Protein AF-A0A1H7XRS4-F1 (afdb_monomer_lite)

pLDDT: mean 74.5, std 14.03, range [37.69, 87.44]

Organism: NCBI:txid315405

Secondary structure (DSSP, 8-state):
-------HHHHHHHHHHTT-SEEEEEEEETTEEEEEEEE-----------

Radius of gyration: 15.52 Å; chains: 1; bounding box: 39×30×37 Å

Sequence (50 aa):
MEASKITILDIFEIMAKKETDVVNLDFEYDGIPARIQCKLMTNLKAEWKE

Structure (mmCIF, N/CA/C/O backbone):
data_AF-A0A1H7XRS4-F1
#
_entry.id   AF-A0A1H7XRS4-F1
#
loop_
_atom_site.group_PDB
_atom_site.id
_atom_site.type_symbol
_atom_site.label_atom_id
_atom_site.label_alt_id
_atom_site.label_comp_id
_atom_site.label_asym_id
_atom_site.label_entity_id
_atom_site.label_seq_id
_atom_site.pdbx_PDB_ins_code
_atom_site.Cartn_x
_atom_site.Cartn_y
_atom_site.Cartn_z
_atom_site.occupancy
_atom_site.B_iso_or_equiv
_atom_site.auth_seq_id
_atom_site.auth_comp_id
_atom_site.auth_asym_id
_atom_site.auth_atom_id
_atom_site.pdbx_PDB_model_num
ATOM 1 N N . MET A 1 1 ? 8.368 -7.381 -18.889 1.00 42.03 1 MET A N 1
ATOM 2 C CA . MET A 1 1 ? 8.037 -7.641 -17.476 1.00 42.03 1 MET A CA 1
ATOM 3 C C . MET A 1 1 ? 6.588 -7.237 -17.309 1.00 42.03 1 MET A C 1
ATOM 5 O O . MET A 1 1 ? 6.265 -6.108 -17.657 1.00 42.03 1 MET A O 1
ATOM 9 N N . GLU A 1 2 ? 5.698 -8.159 -16.941 1.00 37.69 2 GLU A N 1
ATOM 10 C CA . GLU A 1 2 ? 4.312 -7.792 -16.630 1.00 37.69 2 GLU A CA 1
ATOM 11 C C . GLU A 1 2 ? 4.354 -6.826 -15.449 1.00 37.69 2 GLU A C 1
ATOM 13 O O . GLU A 1 2 ? 4.841 -7.180 -14.378 1.00 37.69 2 GLU A O 1
ATOM 18 N N . ALA A 1 3 ? 3.923 -5.583 -15.661 1.00 45.16 3 ALA A N 1
ATOM 19 C CA . ALA A 1 3 ? 3.739 -4.651 -14.566 1.00 45.16 3 ALA A CA 1
ATOM 20 C C . ALA A 1 3 ? 2.674 -5.263 -13.653 1.00 45.16 3 ALA A C 1
ATOM 22 O O . ALA A 1 3 ? 1.500 -5.319 -14.028 1.00 45.16 3 ALA A O 1
ATOM 23 N N . SER A 1 4 ? 3.100 -5.795 -12.503 1.00 57.53 4 SER A N 1
ATOM 24 C CA . SER A 1 4 ? 2.214 -6.362 -11.492 1.00 57.53 4 SER A CA 1
ATOM 25 C C . SER A 1 4 ? 1.086 -5.377 -11.238 1.00 57.53 4 SER A C 1
ATOM 27 O O . SER A 1 4 ? 1.299 -4.265 -10.753 1.00 57.53 4 SER A O 1
ATOM 29 N N . LYS A 1 5 ? -0.120 -5.765 -11.644 1.00 63.19 5 LYS A N 1
ATOM 30 C CA . LYS A 1 5 ? -1.297 -4.910 -11.588 1.00 63.19 5 LYS A CA 1
ATOM 31 C C . LYS A 1 5 ? -1.777 -4.874 -10.139 1.00 63.19 5 LYS A C 1
ATOM 33 O O . LYS A 1 5 ? -2.637 -5.655 -9.757 1.00 63.19 5 LYS A O 1
ATOM 38 N N . ILE A 1 6 ? -1.177 -4.008 -9.324 1.00 69.06 6 ILE A N 1
ATOM 39 C CA . ILE A 1 6 ? -1.645 -3.751 -7.960 1.00 69.06 6 ILE A CA 1
ATOM 40 C C . ILE A 1 6 ? -2.985 -3.028 -8.045 1.00 69.06 6 ILE A C 1
ATOM 42 O O . ILE A 1 6 ? -3.103 -1.976 -8.680 1.00 69.06 6 ILE A O 1
ATOM 46 N N . THR A 1 7 ? -4.012 -3.615 -7.436 1.00 75.81 7 THR A N 1
ATOM 47 C CA . THR A 1 7 ? -5.323 -2.983 -7.335 1.00 75.81 7 THR A CA 1
ATOM 48 C C . THR A 1 7 ? -5.389 -2.107 -6.089 1.00 75.81 7 THR A C 1
ATOM 50 O O . THR A 1 7 ? -4.622 -2.269 -5.142 1.00 75.81 7 THR A O 1
ATOM 53 N N . ILE A 1 8 ? -6.339 -1.172 -6.058 1.00 76.44 8 ILE A N 1
ATOM 54 C CA . ILE A 1 8 ? -6.572 -0.335 -4.872 1.00 76.44 8 ILE A CA 1
ATOM 55 C C . ILE A 1 8 ? -6.921 -1.202 -3.648 1.00 76.44 8 ILE A C 1
ATOM 57 O O . ILE A 1 8 ? -6.514 -0.870 -2.539 1.00 76.44 8 ILE A O 1
ATOM 61 N N . LEU A 1 9 ? -7.608 -2.334 -3.839 1.00 79.00 9 LEU A N 1
ATOM 62 C CA . LEU A 1 9 ? -7.940 -3.267 -2.757 1.00 79.00 9 LEU A CA 1
ATOM 63 C C . LEU A 1 9 ? -6.688 -3.874 -2.116 1.00 79.00 9 LEU A C 1
ATOM 65 O O . LEU A 1 9 ? -6.601 -3.898 -0.892 1.00 79.00 9 LEU A O 1
ATOM 69 N N . ASP A 1 10 ? -5.691 -4.258 -2.919 1.00 82.75 10 ASP A N 1
ATOM 70 C CA . ASP A 1 10 ? -4.412 -4.764 -2.405 1.00 82.75 10 ASP A CA 1
ATOM 71 C C . ASP A 1 10 ? -3.710 -3.714 -1.531 1.00 82.75 10 ASP A C 1
ATOM 73 O O . ASP A 1 10 ? -3.144 -4.033 -0.486 1.00 82.75 10 ASP A O 1
ATOM 77 N N . ILE A 1 11 ? -3.784 -2.437 -1.923 1.00 81.56 11 ILE A N 1
ATOM 78 C CA . ILE A 1 11 ? -3.216 -1.324 -1.150 1.00 81.56 11 ILE A CA 1
ATOM 79 C C . ILE A 1 11 ? -3.924 -1.203 0.203 1.00 81.56 11 ILE A C 1
ATOM 81 O O . ILE A 1 11 ? -3.253 -1.087 1.228 1.00 81.56 11 ILE A O 1
ATOM 85 N N . PHE A 1 12 ? -5.258 -1.279 0.224 1.00 81.81 12 PHE A N 1
ATOM 86 C CA . PHE A 1 12 ? -6.038 -1.252 1.464 1.00 81.81 12 PHE A CA 1
ATOM 87 C C . PHE A 1 12 ? -5.749 -2.454 2.366 1.00 81.81 12 PHE A C 1
ATOM 89 O O . PHE A 1 12 ? -5.614 -2.284 3.576 1.00 81.81 12 PHE A O 1
ATOM 96 N N . GLU A 1 13 ? -5.599 -3.655 1.806 1.00 84.81 13 GLU A N 1
ATOM 97 C CA . GLU A 1 13 ? -5.204 -4.832 2.580 1.00 84.81 13 GLU A CA 1
ATOM 98 C C . GLU A 1 13 ? -3.809 -4.677 3.191 1.00 84.81 13 GLU A C 1
ATOM 100 O O . GLU A 1 13 ? -3.598 -5.050 4.344 1.00 84.81 13 GLU A O 1
ATOM 105 N N . ILE A 1 14 ? -2.852 -4.116 2.446 1.00 84.44 14 ILE A N 1
ATOM 106 C CA . ILE A 1 14 ? -1.501 -3.844 2.953 1.00 84.44 14 ILE A CA 1
ATOM 107 C C . ILE A 1 14 ? -1.549 -2.798 4.071 1.00 84.44 14 ILE A C 1
ATOM 109 O O . ILE A 1 14 ? -0.896 -2.990 5.096 1.00 84.44 14 ILE A O 1
ATOM 113 N N . MET A 1 15 ? -2.326 -1.725 3.893 1.00 85.94 15 MET A N 1
ATOM 114 C CA . MET A 1 15 ? -2.539 -0.687 4.909 1.00 85.94 15 MET A CA 1
ATOM 115 C C . MET A 1 15 ? -3.130 -1.276 6.191 1.00 85.94 15 MET A C 1
ATOM 117 O O . MET A 1 15 ? -2.588 -1.056 7.271 1.00 85.94 15 MET A O 1
ATOM 121 N N . ALA A 1 16 ? -4.178 -2.095 6.068 1.00 85.12 16 ALA A N 1
ATOM 122 C CA . ALA A 1 16 ? -4.824 -2.751 7.200 1.00 85.12 16 ALA A CA 1
ATOM 123 C C . ALA A 1 16 ? -3.894 -3.756 7.900 1.00 85.12 16 ALA A C 1
ATOM 125 O O . ALA A 1 16 ? -3.784 -3.737 9.121 1.00 85.12 16 ALA A O 1
ATOM 126 N N . LYS A 1 17 ? -3.176 -4.603 7.147 1.00 87.44 17 LYS A N 1
ATOM 127 C CA . LYS A 1 17 ? -2.236 -5.595 7.708 1.00 87.44 17 LYS A CA 1
ATOM 128 C C . LYS A 1 17 ? -1.052 -4.961 8.429 1.00 87.44 17 LYS A C 1
ATOM 130 O O . LYS A 1 17 ? -0.526 -5.558 9.361 1.00 87.44 17 LYS A O 1
ATOM 135 N N . LYS A 1 18 ? -0.583 -3.807 7.952 1.00 85.38 18 LYS A N 1
ATOM 136 C CA . LYS A 1 18 ? 0.563 -3.093 8.528 1.00 85.38 18 LYS A CA 1
ATOM 137 C C . LYS A 1 18 ? 0.158 -2.006 9.521 1.00 85.38 18 LYS A C 1
ATOM 139 O O . LYS A 1 18 ? 1.048 -1.313 10.002 1.00 85.38 18 LYS A O 1
ATOM 144 N N . GLU A 1 19 ? -1.143 -1.842 9.774 1.00 83.38 19 GLU A N 1
ATOM 145 C CA . GLU A 1 19 ? -1.705 -0.773 10.608 1.00 83.38 19 GLU A CA 1
ATOM 146 C C . GLU A 1 19 ? -1.092 0.594 10.259 1.00 83.38 19 GLU A C 1
ATOM 148 O O . GLU A 1 19 ? -0.606 1.334 11.112 1.00 83.38 19 GLU A O 1
ATOM 153 N N . THR A 1 20 ? -1.042 0.899 8.959 1.00 83.69 20 THR A N 1
ATOM 154 C CA . THR A 1 20 ? -0.415 2.117 8.448 1.00 83.69 20 THR A CA 1
ATOM 155 C C . THR A 1 20 ? -1.305 2.818 7.441 1.00 83.69 20 THR A C 1
ATOM 157 O O . THR A 1 20 ? -1.870 2.201 6.541 1.00 83.69 20 THR A O 1
ATOM 160 N N . ASP A 1 21 ? -1.362 4.139 7.550 1.00 83.31 21 ASP A N 1
ATOM 161 C CA . ASP A 1 21 ? -2.077 4.988 6.604 1.00 83.31 21 ASP A CA 1
ATOM 162 C C . ASP A 1 21 ? -1.234 5.337 5.373 1.00 83.31 21 ASP A C 1
ATOM 164 O O . ASP A 1 21 ? -1.717 6.034 4.486 1.00 83.31 21 ASP A O 1
ATOM 168 N N . VAL A 1 22 ? 0.035 4.915 5.299 1.00 84.88 22 VAL A N 1
ATOM 169 C CA . VAL A 1 22 ? 0.941 5.279 4.200 1.00 84.88 22 VAL A CA 1
ATOM 170 C C . VAL A 1 22 ? 1.587 4.043 3.588 1.00 84.88 22 VAL A C 1
ATOM 172 O O . VAL A 1 22 ? 2.281 3.282 4.257 1.00 84.88 22 VAL A O 1
ATOM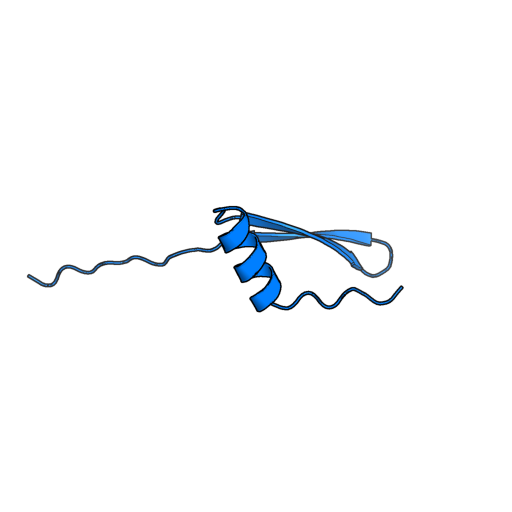 175 N N . VAL A 1 23 ? 1.431 3.885 2.274 1.00 85.62 23 VAL A N 1
ATOM 176 C CA . VAL A 1 23 ? 2.085 2.836 1.483 1.00 85.62 23 VAL A CA 1
ATOM 177 C C . VAL A 1 23 ? 2.885 3.476 0.355 1.00 85.62 23 VAL A C 1
ATOM 179 O O . VAL A 1 23 ? 2.401 4.369 -0.335 1.00 85.62 23 VAL A O 1
ATOM 182 N N . ASN A 1 24 ? 4.117 3.008 0.163 1.00 86.75 24 ASN A N 1
ATOM 183 C CA . ASN A 1 24 ? 4.951 3.365 -0.981 1.00 86.75 24 ASN A CA 1
ATOM 184 C C . ASN A 1 24 ? 5.004 2.169 -1.933 1.00 86.75 24 ASN A C 1
ATOM 186 O O . ASN A 1 24 ? 5.318 1.059 -1.507 1.00 86.75 24 ASN A O 1
ATOM 190 N N . LEU A 1 25 ? 4.681 2.407 -3.199 1.00 83.44 25 LEU A N 1
ATOM 191 C CA . LEU A 1 25 ? 4.693 1.426 -4.275 1.00 83.44 25 LEU A CA 1
ATOM 192 C C . LEU A 1 25 ? 5.785 1.818 -5.263 1.00 83.44 25 LEU A C 1
ATOM 194 O O . LEU A 1 25 ? 5.703 2.877 -5.886 1.00 83.44 25 LEU A O 1
ATOM 198 N N . ASP A 1 26 ? 6.802 0.976 -5.386 1.00 85.06 26 ASP A N 1
ATOM 199 C CA . ASP A 1 26 ? 7.855 1.120 -6.385 1.00 85.06 26 ASP A CA 1
ATOM 200 C C . ASP A 1 26 ? 7.432 0.394 -7.672 1.00 85.06 26 ASP A C 1
ATOM 202 O O . ASP A 1 26 ? 6.990 -0.755 -7.632 1.00 85.06 26 ASP A O 1
ATOM 206 N N . PHE A 1 27 ? 7.544 1.066 -8.815 1.00 80.38 27 PHE A N 1
ATOM 207 C CA . PHE A 1 27 ? 7.251 0.501 -10.131 1.00 80.38 27 PHE A CA 1
ATOM 208 C C . PHE A 1 27 ? 8.199 1.076 -11.181 1.00 80.38 27 PHE A C 1
ATOM 210 O O . PHE A 1 27 ? 8.757 2.158 -11.022 1.00 80.38 27 PHE A O 1
ATOM 217 N N . GLU A 1 28 ? 8.385 0.345 -12.271 1.00 81.56 28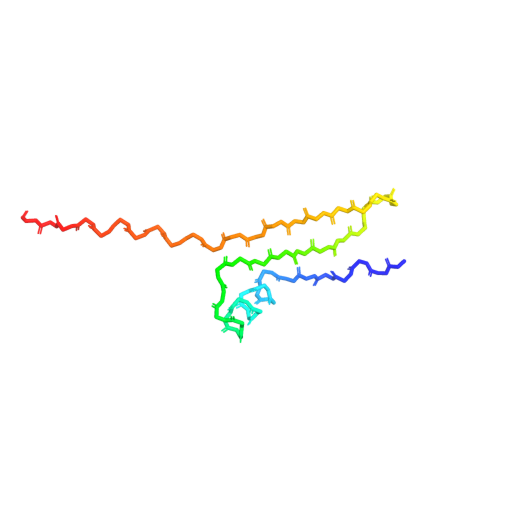 GLU A N 1
ATOM 218 C CA . GLU A 1 28 ? 9.182 0.791 -13.408 1.00 81.56 28 GLU A CA 1
ATOM 219 C C . GLU A 1 28 ? 8.236 1.202 -14.537 1.00 81.56 28 GLU A C 1
ATOM 221 O O . GLU A 1 28 ? 7.375 0.421 -14.949 1.00 81.56 28 GLU A O 1
ATOM 226 N N . TYR A 1 29 ? 8.373 2.435 -15.019 1.00 76.25 29 TYR A N 1
ATOM 227 C CA . TYR A 1 29 ? 7.632 2.932 -16.174 1.00 76.25 29 TYR A CA 1
ATOM 228 C C . TYR A 1 29 ? 8.625 3.434 -17.216 1.00 76.25 29 TYR A C 1
ATOM 230 O O . TYR A 1 29 ? 9.389 4.354 -16.945 1.00 76.25 29 TYR A O 1
ATOM 238 N N . ASP A 1 30 ? 8.627 2.812 -18.396 1.00 83.81 30 ASP A N 1
ATOM 239 C CA . ASP A 1 30 ? 9.523 3.169 -19.506 1.00 83.81 30 ASP A CA 1
ATOM 240 C C . ASP A 1 30 ? 11.025 3.141 -19.126 1.00 83.81 30 ASP A C 1
ATOM 242 O O . ASP A 1 30 ? 11.820 3.971 -19.556 1.00 83.8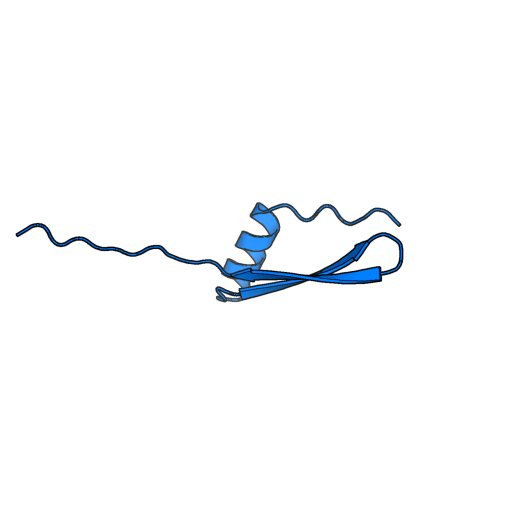1 30 ASP A O 1
ATOM 246 N N . GLY A 1 31 ? 11.424 2.200 -18.257 1.00 81.88 31 GLY A N 1
ATOM 247 C CA . GLY A 1 31 ? 12.799 2.085 -17.747 1.00 81.88 31 GLY A CA 1
ATOM 248 C C . GLY A 1 31 ? 13.178 3.124 -16.684 1.00 81.88 31 GLY A C 1
ATOM 249 O O . GLY A 1 31 ? 14.326 3.166 -16.242 1.00 81.88 31 GLY A O 1
ATOM 250 N N . ILE A 1 32 ? 12.226 3.957 -16.253 1.00 83.38 32 ILE A N 1
ATOM 251 C CA . ILE A 1 32 ? 12.410 4.929 -15.178 1.00 83.38 32 ILE A CA 1
ATOM 252 C C . ILE A 1 32 ? 11.847 4.327 -13.883 1.00 83.38 32 ILE A C 1
ATOM 254 O O . ILE A 1 32 ? 10.654 4.002 -13.830 1.00 83.38 32 ILE A O 1
ATOM 258 N N . PRO A 1 33 ? 12.661 4.190 -12.819 1.00 84.50 33 PRO A N 1
ATOM 259 C CA . PRO A 1 33 ? 12.152 3.805 -11.513 1.00 84.50 33 PRO A CA 1
ATOM 260 C C . PRO A 1 33 ? 11.288 4.941 -10.960 1.00 84.50 33 PRO A C 1
ATOM 262 O O . PRO A 1 33 ? 11.751 6.064 -10.757 1.00 84.50 33 PRO A O 1
ATOM 265 N N . ALA A 1 34 ? 10.021 4.640 -10.715 1.00 83.50 34 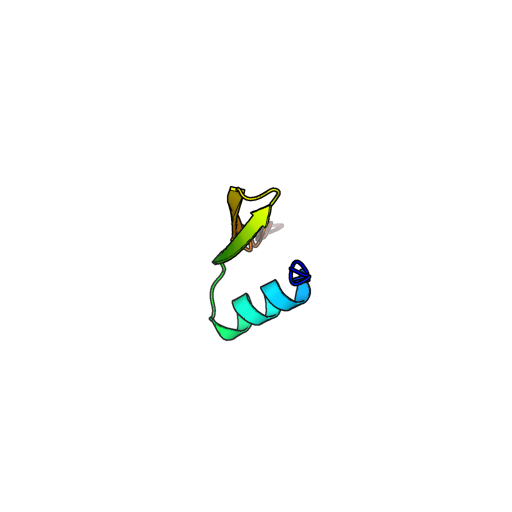ALA A N 1
ATOM 266 C CA . ALA A 1 34 ? 9.034 5.556 -10.180 1.00 83.50 34 ALA A CA 1
ATOM 267 C C . ALA A 1 34 ? 8.470 5.016 -8.862 1.00 83.50 34 ALA A C 1
ATOM 269 O O . ALA A 1 34 ? 8.381 3.811 -8.628 1.00 83.50 34 ALA A O 1
ATOM 270 N N . ARG A 1 35 ? 8.077 5.932 -7.977 1.00 85.31 35 ARG A N 1
ATOM 271 C CA . ARG A 1 35 ? 7.462 5.601 -6.692 1.00 85.31 35 ARG A CA 1
ATOM 272 C C . ARG A 1 35 ? 6.163 6.369 -6.536 1.00 85.31 35 ARG A C 1
ATOM 274 O O . ARG A 1 35 ? 6.157 7.595 -6.602 1.00 85.31 35 ARG A O 1
ATOM 281 N N . ILE A 1 36 ? 5.076 5.650 -6.285 1.00 84.38 36 ILE A N 1
ATOM 282 C CA . ILE A 1 36 ? 3.792 6.227 -5.893 1.00 84.38 36 ILE A CA 1
ATOM 283 C C . ILE A 1 36 ? 3.670 6.077 -4.382 1.00 84.38 36 ILE A C 1
ATOM 285 O O . ILE A 1 36 ? 3.757 4.975 -3.846 1.00 84.38 36 ILE A O 1
ATOM 289 N N . GLN A 1 37 ? 3.455 7.193 -3.692 1.00 85.38 37 GLN A N 1
ATOM 290 C CA . GLN A 1 37 ? 3.056 7.180 -2.292 1.00 85.38 37 GLN A CA 1
ATOM 291 C C . GLN A 1 37 ? 1.539 7.339 -2.205 1.00 85.38 37 GLN A C 1
ATOM 293 O O . GLN A 1 37 ? 0.981 8.340 -2.655 1.00 85.38 37 GLN A O 1
ATOM 298 N N . CYS A 1 38 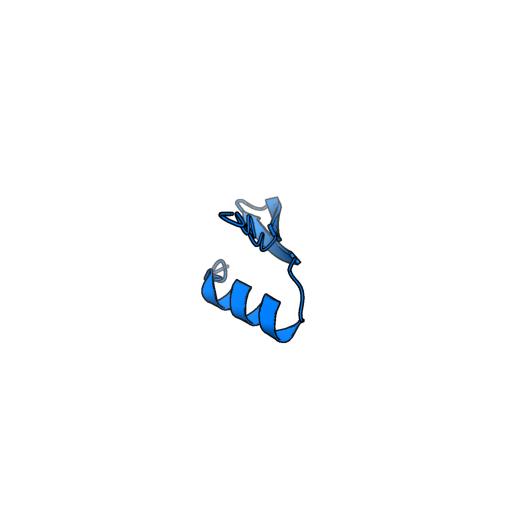? 0.879 6.361 -1.597 1.00 83.38 38 CYS A N 1
ATOM 299 C CA . CYS A 1 38 ? -0.535 6.407 -1.266 1.00 83.38 38 CYS A CA 1
ATOM 300 C C . CYS A 1 38 ? -0.677 6.695 0.227 1.00 83.38 38 CYS A C 1
ATOM 302 O O . CYS A 1 38 ? -0.176 5.932 1.052 1.00 83.38 38 CYS A O 1
ATOM 304 N N . LYS A 1 39 ? -1.380 7.777 0.569 1.00 84.75 39 LYS A N 1
ATOM 305 C CA . LYS A 1 39 ? -1.759 8.094 1.946 1.00 84.75 39 LYS A CA 1
ATOM 306 C C . LYS A 1 39 ? -3.271 8.003 2.086 1.00 84.75 39 LYS A C 1
ATOM 308 O O . LYS A 1 39 ? -3.994 8.727 1.401 1.00 84.75 39 LYS A O 1
ATOM 313 N N . LEU A 1 40 ? -3.739 7.142 2.980 1.00 82.00 40 LEU A N 1
ATOM 314 C CA . LEU A 1 40 ? -5.128 7.110 3.393 1.00 82.00 40 LEU A CA 1
ATOM 315 C C . LEU A 1 40 ? -5.417 8.394 4.173 1.00 82.00 40 LEU A C 1
ATOM 317 O O . LEU A 1 40 ? -4.791 8.689 5.190 1.00 82.00 40 LEU A O 1
ATOM 321 N N . MET A 1 41 ? -6.336 9.203 3.654 1.00 77.81 41 MET A N 1
ATOM 322 C CA . MET A 1 41 ? -6.805 10.399 4.338 1.00 77.81 41 MET A CA 1
ATOM 323 C C . MET A 1 41 ? -8.238 10.173 4.783 1.00 77.81 41 MET A C 1
ATOM 325 O O . MET A 1 41 ? -9.155 10.129 3.965 1.00 77.81 41 MET A O 1
ATOM 329 N N . THR A 1 42 ? -8.447 10.054 6.087 1.00 69.31 42 THR A N 1
ATOM 330 C CA . THR A 1 42 ? -9.789 10.085 6.658 1.00 69.31 42 THR A CA 1
ATOM 331 C C . THR A 1 42 ? -10.235 11.540 6.747 1.00 69.31 42 THR A 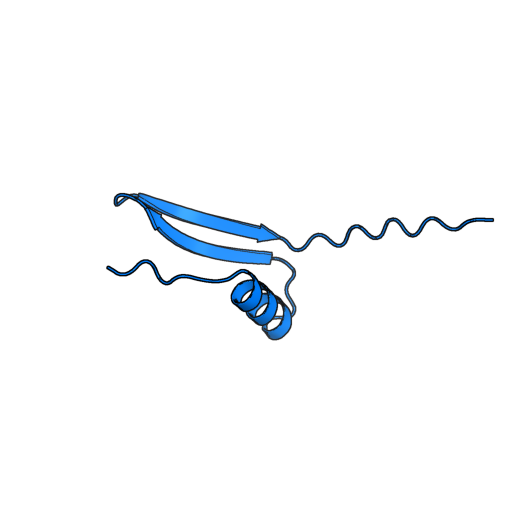C 1
ATOM 333 O O . THR A 1 42 ? -9.701 12.314 7.541 1.00 69.31 42 THR A O 1
ATOM 336 N N . ASN A 1 43 ? -11.213 11.936 5.936 1.00 59.78 43 ASN A N 1
ATOM 337 C CA . ASN A 1 43 ? -11.816 13.265 6.020 1.00 59.78 43 ASN A CA 1
ATOM 338 C C . ASN A 1 43 ? -12.843 13.282 7.169 1.00 59.78 43 ASN A C 1
ATOM 340 O O . ASN A 1 43 ? -14.047 13.374 6.945 1.00 59.78 43 ASN A O 1
ATOM 344 N N . LEU A 1 44 ? -12.375 13.125 8.413 1.00 56.53 44 LEU A N 1
ATOM 345 C CA . LEU A 1 44 ? -13.204 13.232 9.616 1.00 56.53 44 LEU A CA 1
ATOM 346 C C . LEU A 1 44 ? -13.470 14.711 9.920 1.00 56.53 44 LEU A C 1
ATOM 348 O O . LEU A 1 44 ? -12.991 15.260 10.908 1.00 56.53 44 LEU A O 1
ATOM 352 N N . LYS A 1 45 ? -14.255 15.376 9.069 1.00 51.03 45 LYS A N 1
ATOM 353 C CA . LYS A 1 45 ? -15.004 16.556 9.505 1.00 51.03 45 LYS A CA 1
ATOM 354 C C . LYS A 1 45 ? -16.262 16.050 10.203 1.00 51.03 45 LYS A C 1
ATOM 356 O O . LYS A 1 45 ? -17.318 15.948 9.591 1.00 51.03 45 LYS A O 1
ATOM 361 N N . ALA A 1 46 ? -16.128 15.660 11.468 1.00 57.56 46 ALA A N 1
ATOM 362 C CA . ALA A 1 46 ? -17.289 15.502 12.331 1.00 57.56 46 ALA A CA 1
ATOM 363 C C . ALA A 1 46 ? -17.854 16.908 12.584 1.00 57.56 46 ALA A C 1
ATOM 365 O O . ALA A 1 46 ? -17.389 17.623 13.469 1.00 57.56 46 ALA A O 1
ATOM 366 N N . GLU A 1 47 ? -18.794 17.343 11.747 1.00 52.06 47 GLU A N 1
ATOM 367 C CA . GLU A 1 47 ? -19.599 18.523 12.042 1.00 52.06 47 GLU A CA 1
ATOM 368 C C . GLU A 1 47 ? -20.572 18.147 13.163 1.00 52.06 47 GLU A C 1
ATOM 370 O O . GLU A 1 47 ? -21.566 17.453 12.940 1.00 52.06 47 GLU A O 1
ATOM 375 N N . TRP A 1 48 ? -20.262 18.573 14.387 1.00 55.03 48 TRP A N 1
ATOM 376 C CA . TRP A 1 48 ? -21.245 18.608 15.463 1.00 55.03 48 TRP A CA 1
ATOM 377 C C . TRP A 1 48 ? -22.303 19.646 15.081 1.00 55.03 48 TRP A C 1
ATOM 379 O O . TRP A 1 48 ? -22.006 20.836 15.005 1.00 55.03 48 TRP A O 1
ATOM 389 N N . LYS A 1 49 ? -23.526 19.194 14.792 1.00 49.19 49 LYS A N 1
ATOM 390 C CA . LYS A 1 49 ? -24.698 20.072 14.766 1.00 49.19 49 LYS A CA 1
ATOM 391 C C . LYS A 1 49 ? -25.196 20.219 16.202 1.00 49.19 49 LYS A C 1
ATOM 393 O O . LYS A 1 49 ? -25.761 19.265 16.733 1.00 49.19 49 LYS A O 1
ATOM 398 N N . GLU A 1 50 ? -24.938 21.377 16.803 1.00 55.06 50 GLU A N 1
ATOM 399 C CA . GLU A 1 50 ? -25.762 21.904 17.902 1.00 55.06 50 GLU A CA 1
ATOM 400 C C . GLU A 1 50 ? -27.088 22.449 17.353 1.00 55.06 50 GLU A C 1
ATOM 402 O O . GLU A 1 50 ? -27.085 22.994 16.221 1.00 55.06 50 GLU A O 1
#

Foldseek 3Di:
DPFPPDDVVNVVVVCVVVVHQWDWDWTADPNDTDIDIGGRDDPPPPPDDD